Protein AF-D9QIB1-F1 (afdb_monomer_lite)

Structure (mmCIF, N/CA/C/O backbone):
data_AF-D9QIB1-F1
#
_entry.id   AF-D9QIB1-F1
#
loop_
_atom_site.group_PDB
_atom_site.id
_atom_site.type_symbol
_atom_site.label_atom_id
_atom_site.label_alt_id
_atom_site.label_comp_id
_atom_site.label_asym_id
_atom_site.label_entity_id
_atom_site.label_seq_id
_atom_site.pdbx_PDB_ins_code
_atom_site.Cartn_x
_atom_site.Cartn_y
_atom_site.Cartn_z
_atom_site.occupancy
_atom_site.B_iso_or_equiv
_atom_site.auth_seq_id
_atom_site.auth_comp_id
_atom_site.auth_asym_id
_atom_site.auth_atom_id
_atom_site.pdbx_PDB_model_num
ATOM 1 N N . MET A 1 1 ? -2.610 -3.532 -28.555 1.00 40.09 1 MET A N 1
ATOM 2 C CA . MET A 1 1 ? -2.305 -2.382 -27.676 1.00 40.09 1 MET A CA 1
ATOM 3 C C . MET A 1 1 ? -1.215 -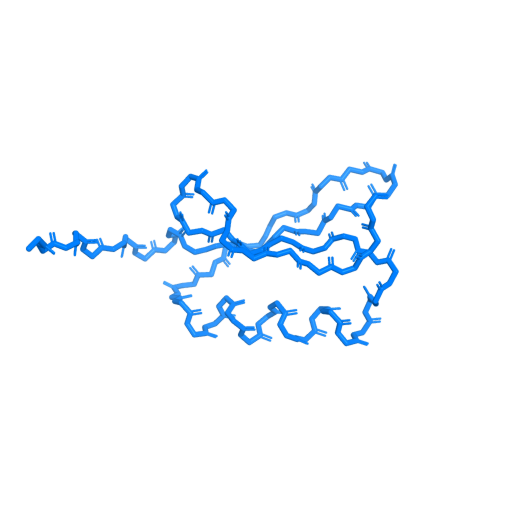2.821 -26.710 1.00 40.09 1 MET A C 1
ATOM 5 O O . MET A 1 1 ? -1.515 -3.467 -25.716 1.00 40.09 1 MET A O 1
ATOM 9 N N . THR A 1 2 ? 0.052 -2.596 -27.054 1.00 45.78 2 THR A N 1
ATOM 10 C CA . THR A 1 2 ? 1.193 -3.113 -26.285 1.00 45.78 2 THR A CA 1
ATOM 11 C C . THR A 1 2 ? 1.491 -2.129 -25.161 1.00 45.78 2 THR A C 1
ATOM 13 O O . THR A 1 2 ? 2.022 -1.047 -25.393 1.00 45.78 2 THR A O 1
ATOM 16 N N . ARG A 1 3 ? 1.037 -2.455 -23.951 1.00 47.47 3 ARG A N 1
ATOM 17 C CA . ARG A 1 3 ? 1.280 -1.657 -22.748 1.00 47.47 3 ARG A CA 1
ATOM 18 C C . ARG A 1 3 ? 2.792 -1.648 -22.500 1.00 47.47 3 ARG A C 1
ATOM 20 O O . ARG A 1 3 ? 3.378 -2.717 -22.354 1.00 47.47 3 ARG A O 1
ATOM 27 N N . ALA A 1 4 ? 3.410 -0.466 -22.531 1.00 52.66 4 ALA A N 1
ATOM 28 C CA . ALA A 1 4 ? 4.836 -0.311 -22.266 1.00 52.66 4 ALA A CA 1
ATOM 29 C C . ALA A 1 4 ? 5.190 -0.968 -20.916 1.00 52.66 4 ALA A C 1
ATOM 31 O O . ALA A 1 4 ? 4.399 -0.838 -19.971 1.00 52.66 4 ALA A O 1
ATOM 32 N N . PRO A 1 5 ? 6.318 -1.695 -20.822 1.00 56.12 5 PRO A N 1
ATOM 33 C CA . PRO A 1 5 ? 6.758 -2.262 -19.558 1.00 56.12 5 PRO A CA 1
ATOM 34 C C . PRO A 1 5 ? 6.984 -1.112 -18.576 1.00 56.12 5 PRO A C 1
ATOM 36 O O . PRO A 1 5 ? 7.722 -0.172 -18.865 1.00 56.12 5 PRO A O 1
ATOM 39 N N . LEU A 1 6 ? 6.277 -1.169 -17.449 1.00 57.75 6 LEU A N 1
ATOM 40 C CA . LEU A 1 6 ? 6.484 -0.262 -16.327 1.00 57.75 6 LEU A CA 1
ATOM 41 C C . LEU A 1 6 ? 7.942 -0.409 -15.869 1.00 57.75 6 LEU A C 1
ATOM 43 O O . LEU A 1 6 ? 8.454 -1.529 -15.798 1.00 57.75 6 LEU A O 1
ATOM 47 N N . ALA A 1 7 ? 8.624 0.708 -15.627 1.00 59.59 7 ALA A N 1
ATOM 48 C CA . ALA A 1 7 ? 10.023 0.680 -15.213 1.00 59.59 7 ALA A CA 1
ATOM 49 C C . ALA A 1 7 ? 10.156 -0.000 -13.838 1.00 59.59 7 ALA A C 1
ATOM 51 O O . ALA A 1 7 ? 9.228 0.036 -13.028 1.00 59.59 7 ALA A O 1
ATOM 52 N N . ALA A 1 8 ? 11.311 -0.601 -13.538 1.00 53.50 8 ALA A N 1
ATOM 53 C CA . ALA A 1 8 ? 11.598 -1.053 -12.177 1.00 53.50 8 ALA A CA 1
ATOM 54 C C . ALA A 1 8 ? 11.462 0.15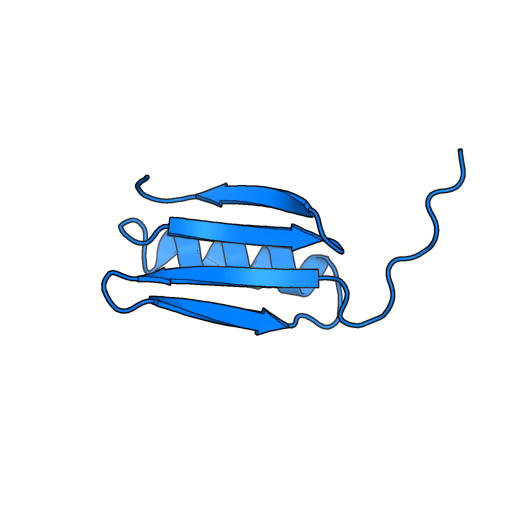2 -11.222 1.00 53.50 8 ALA A C 1
ATOM 56 O O . ALA A 1 8 ? 12.172 1.145 -11.379 1.00 53.50 8 ALA A O 1
ATOM 57 N N . GLY A 1 9 ? 10.500 0.099 -10.295 1.00 61.44 9 GLY A N 1
ATOM 58 C CA . GLY A 1 9 ? 10.118 1.228 -9.432 1.00 61.44 9 GLY A CA 1
ATOM 59 C C . GLY A 1 9 ? 8.797 1.939 -9.775 1.00 61.44 9 GLY A C 1
ATOM 60 O O . GLY A 1 9 ? 8.375 2.811 -9.018 1.00 61.44 9 GLY A O 1
ATOM 61 N N . ASP A 1 10 ? 8.095 1.559 -10.847 1.00 86.69 10 ASP A N 1
ATOM 62 C CA . ASP A 1 10 ? 6.742 2.070 -11.144 1.00 86.69 10 ASP A CA 1
ATOM 63 C C . ASP A 1 10 ? 5.659 1.454 -10.246 1.00 86.69 10 ASP A C 1
ATOM 65 O O . ASP A 1 10 ? 4.509 1.895 -10.241 1.00 86.69 10 ASP A O 1
ATOM 69 N N . HIS A 1 11 ? 5.991 0.415 -9.490 1.00 90.75 11 HIS A N 1
ATOM 70 C CA . HIS A 1 11 ? 5.080 -0.187 -8.532 1.00 90.75 11 HIS A CA 1
ATOM 71 C C . HIS A 1 11 ? 5.367 0.359 -7.140 1.00 90.75 11 HIS A C 1
ATOM 73 O O . HIS A 1 11 ? 6.512 0.398 -6.705 1.00 90.75 11 HIS A O 1
ATOM 79 N N . ARG A 1 12 ? 4.329 0.778 -6.418 1.00 94.38 12 ARG A N 1
ATOM 80 C CA . ARG A 1 12 ? 4.465 1.222 -5.027 1.00 94.38 12 ARG A CA 1
ATOM 81 C C . ARG A 1 12 ? 3.223 0.899 -4.219 1.00 94.38 12 ARG A C 1
ATOM 83 O O . ARG A 1 12 ? 2.123 0.798 -4.765 1.00 94.38 12 ARG A O 1
ATOM 90 N N . VAL A 1 13 ? 3.404 0.749 -2.915 1.00 95.81 13 VAL A N 1
ATOM 91 C CA . VAL A 1 13 ? 2.313 0.587 -1.954 1.00 95.81 13 VAL A CA 1
ATOM 92 C C . VAL A 1 13 ? 2.325 1.781 -1.015 1.00 95.81 13 VAL A C 1
ATOM 94 O O . VAL A 1 13 ? 3.365 2.136 -0.467 1.00 95.81 13 VAL A O 1
ATOM 97 N N . ARG A 1 14 ? 1.171 2.420 -0.848 1.00 96.31 14 ARG A N 1
ATOM 98 C CA . ARG A 1 14 ? 0.981 3.588 0.006 1.00 96.31 14 ARG A CA 1
ATOM 99 C C . ARG A 1 14 ? 0.053 3.241 1.157 1.00 96.31 14 ARG A C 1
ATOM 101 O O . ARG A 1 14 ? -1.053 2.774 0.922 1.00 96.31 14 ARG A O 1
ATOM 108 N N . ALA A 1 15 ? 0.480 3.500 2.384 1.00 94.81 15 ALA A N 1
ATOM 109 C CA . ALA A 1 15 ? -0.365 3.421 3.569 1.00 94.81 15 ALA A CA 1
ATOM 110 C C . ALA A 1 15 ? -0.730 4.837 4.024 1.00 94.81 15 ALA A C 1
ATOM 112 O O . ALA A 1 15 ? 0.161 5.659 4.232 1.00 94.81 15 ALA A O 1
ATOM 113 N N . ILE A 1 16 ? -2.021 5.129 4.171 1.00 93.81 16 ILE A N 1
ATOM 114 C CA . ILE A 1 16 ? -2.522 6.419 4.653 1.00 93.81 16 ILE A CA 1
ATOM 115 C C . ILE A 1 16 ? -2.910 6.263 6.121 1.00 93.81 16 ILE A C 1
ATOM 117 O O . ILE A 1 16 ? -3.839 5.535 6.468 1.00 93.81 16 ILE A O 1
ATOM 121 N N . LEU A 1 17 ? -2.165 6.950 6.977 1.00 90.06 17 LEU A N 1
ATOM 122 C CA . LEU A 1 17 ? -2.316 6.969 8.425 1.00 90.06 17 LEU A CA 1
ATOM 123 C C . LEU A 1 17 ? -2.861 8.338 8.849 1.00 90.06 17 LEU A C 1
ATOM 125 O O . LEU A 1 17 ? -2.737 9.317 8.115 1.00 90.06 17 LEU A O 1
ATOM 129 N N . GLY A 1 18 ? -3.384 8.444 10.073 1.00 85.25 18 GLY A N 1
ATOM 130 C CA . GLY A 1 18 ? -3.886 9.721 10.604 1.00 85.25 18 GLY A CA 1
ATOM 131 C C . GLY A 1 18 ? -2.845 10.855 10.635 1.00 85.25 18 GLY A C 1
ATOM 132 O O . GLY A 1 18 ? -3.221 12.019 10.661 1.00 85.25 18 GLY A O 1
ATOM 133 N N . GLY A 1 19 ? -1.546 10.526 10.596 1.00 87.38 19 GLY A N 1
ATOM 134 C CA . GLY A 1 19 ? -0.440 11.491 10.545 1.00 87.38 19 GLY A CA 1
ATOM 135 C C . GLY A 1 19 ? 0.137 11.759 9.149 1.00 87.38 19 GLY A C 1
ATOM 136 O O . GLY A 1 19 ? 1.072 12.546 9.036 1.00 87.38 19 GLY A O 1
ATOM 137 N N . GLY A 1 20 ? -0.370 11.107 8.097 1.00 90.81 20 GLY A N 1
ATOM 138 C CA . GLY A 1 20 ? 0.127 11.265 6.728 1.00 90.81 20 GLY A CA 1
ATOM 139 C C . GLY A 1 20 ? 0.244 9.953 5.951 1.00 90.81 20 GLY A C 1
ATOM 140 O O . GLY A 1 20 ? -0.113 8.878 6.434 1.00 90.81 20 GLY A O 1
ATOM 141 N N . ALA A 1 21 ? 0.751 10.050 4.723 1.00 93.00 21 ALA A N 1
ATOM 142 C CA . ALA A 1 21 ? 0.967 8.902 3.853 1.00 93.00 21 ALA A CA 1
ATOM 143 C C . ALA A 1 21 ? 2.426 8.432 3.892 1.00 93.00 21 ALA A C 1
ATOM 145 O O . ALA A 1 21 ? 3.349 9.237 3.783 1.00 93.00 21 ALA A O 1
ATOM 146 N N . ILE A 1 22 ? 2.620 7.118 3.997 1.00 93.81 22 ILE A N 1
ATOM 147 C CA . ILE A 1 22 ? 3.917 6.456 3.851 1.00 93.81 22 ILE A CA 1
ATOM 148 C C . ILE A 1 22 ? 3.891 5.672 2.545 1.00 93.81 22 ILE A C 1
ATOM 150 O O . ILE A 1 22 ? 3.001 4.847 2.334 1.00 93.81 22 ILE A O 1
ATOM 154 N N . GLU A 1 23 ? 4.865 5.917 1.673 1.00 94.12 23 GLU A N 1
ATOM 155 C CA . GLU A 1 23 ? 4.994 5.232 0.388 1.00 94.12 23 GLU A CA 1
ATOM 156 C C . GLU A 1 23 ? 6.206 4.296 0.393 1.00 94.12 23 GLU A C 1
ATOM 158 O O . GLU A 1 23 ? 7.304 4.677 0.796 1.00 94.12 23 GLU A O 1
ATOM 163 N N . ALA A 1 24 ? 6.001 3.067 -0.076 1.00 93.50 24 ALA A N 1
ATOM 164 C CA . ALA A 1 24 ? 7.036 2.059 -0.245 1.00 93.50 24 ALA A CA 1
ATOM 165 C C . ALA A 1 24 ? 7.169 1.704 -1.737 1.00 93.50 24 ALA A C 1
ATOM 167 O O . ALA A 1 24 ? 6.242 1.103 -2.297 1.00 93.50 24 ALA A O 1
ATOM 168 N N . PRO A 1 25 ? 8.283 2.060 -2.404 1.00 93.25 25 PRO A N 1
ATOM 169 C CA . PRO A 1 25 ? 8.543 1.616 -3.767 1.00 93.25 25 PRO A CA 1
ATOM 170 C C . PRO A 1 25 ? 8.772 0.100 -3.799 1.00 93.25 25 PRO A C 1
ATOM 172 O O . PRO A 1 25 ? 9.313 -0.489 -2.863 1.00 93.25 25 PRO A O 1
ATOM 175 N N . CYS A 1 26 ? 8.339 -0.540 -4.877 1.00 91.25 26 CYS A N 1
ATOM 176 C CA . CYS A 1 26 ? 8.460 -1.971 -5.122 1.00 91.25 26 CYS A CA 1
ATOM 177 C C . CYS A 1 26 ? 9.197 -2.187 -6.444 1.00 91.25 26 CYS A C 1
ATOM 179 O O . CYS A 1 26 ? 8.994 -1.453 -7.414 1.00 91.25 26 CYS A O 1
ATOM 181 N N . VAL A 1 27 ? 10.064 -3.199 -6.472 1.00 89.50 27 VAL A N 1
ATOM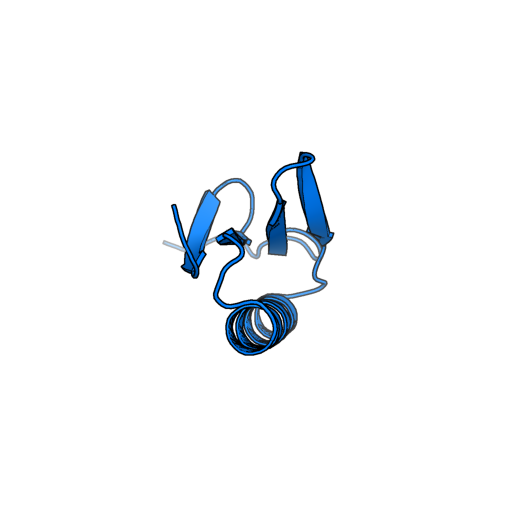 182 C CA . VAL A 1 27 ? 10.912 -3.492 -7.637 1.00 89.50 27 VAL A CA 1
ATOM 183 C C . VAL A 1 27 ? 10.062 -3.930 -8.831 1.00 89.50 27 VAL A C 1
ATOM 185 O O . VAL A 1 27 ? 10.325 -3.520 -9.960 1.00 89.50 27 VAL A O 1
ATOM 188 N N . ASP A 1 28 ? 9.006 -4.696 -8.564 1.00 90.44 28 ASP A N 1
ATOM 189 C CA . ASP A 1 28 ? 8.098 -5.248 -9.559 1.00 90.44 28 ASP A CA 1
ATOM 190 C C . ASP A 1 28 ? 6.648 -5.325 -9.042 1.00 90.44 28 ASP A C 1
ATOM 192 O O . ASP A 1 28 ? 6.309 -4.905 -7.927 1.00 90.44 28 ASP A O 1
ATOM 196 N N . HIS A 1 29 ? 5.773 -5.838 -9.908 1.00 90.06 29 HIS A N 1
ATOM 197 C CA . HIS A 1 29 ? 4.357 -6.025 -9.626 1.00 90.06 29 HIS A CA 1
ATOM 198 C C . HIS A 1 29 ? 4.103 -7.026 -8.492 1.00 90.06 29 HIS A C 1
ATOM 200 O O . HIS A 1 29 ? 3.274 -6.749 -7.622 1.00 90.06 29 HIS A O 1
ATOM 206 N N . ASP A 1 30 ? 4.807 -8.157 -8.489 1.00 94.00 30 ASP A N 1
ATOM 207 C CA . ASP A 1 30 ? 4.552 -9.272 -7.575 1.00 94.00 30 ASP A CA 1
ATOM 208 C C . ASP A 1 30 ? 4.926 -8.897 -6.140 1.00 94.00 30 ASP A C 1
ATOM 210 O O . ASP A 1 30 ? 4.168 -9.154 -5.202 1.00 94.00 30 ASP A O 1
ATOM 214 N N . MET A 1 31 ? 6.038 -8.182 -5.963 1.00 94.75 31 MET A N 1
ATOM 215 C CA . MET A 1 31 ? 6.434 -7.601 -4.686 1.00 94.75 31 MET A CA 1
ATOM 216 C C . MET A 1 31 ? 5.383 -6.608 -4.177 1.00 94.75 31 MET A C 1
ATOM 218 O O . MET A 1 31 ? 5.045 -6.626 -2.991 1.00 94.75 31 MET A O 1
ATOM 222 N N . ALA A 1 32 ? 4.832 -5.762 -5.054 1.00 94.88 32 ALA A N 1
ATOM 223 C CA . ALA A 1 32 ? 3.792 -4.811 -4.667 1.00 94.88 32 ALA A CA 1
ATOM 224 C C . ALA A 1 32 ? 2.488 -5.506 -4.256 1.00 94.88 32 ALA A C 1
ATOM 226 O O . ALA A 1 32 ? 1.848 -5.077 -3.295 1.00 94.88 32 ALA A O 1
ATOM 227 N N . VAL A 1 33 ? 2.101 -6.583 -4.946 1.00 96.00 33 VAL A N 1
ATOM 228 C CA . VAL A 1 33 ? 0.950 -7.418 -4.566 1.00 96.00 33 VAL A CA 1
ATOM 229 C C . VAL A 1 33 ? 1.201 -8.082 -3.214 1.00 96.00 33 VAL A C 1
ATOM 231 O O . VAL A 1 33 ? 0.371 -7.958 -2.317 1.00 96.00 33 VAL A O 1
ATOM 234 N N . ALA A 1 34 ? 2.365 -8.705 -3.017 1.00 96.62 34 ALA A N 1
ATOM 235 C CA . ALA A 1 34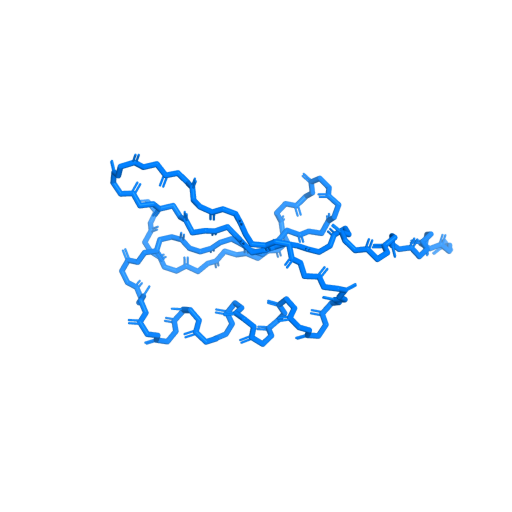 ? 2.710 -9.373 -1.765 1.00 96.62 34 ALA A CA 1
ATOM 236 C C . ALA A 1 34 ? 2.753 -8.404 -0.570 1.00 96.62 34 ALA A C 1
ATOM 238 O O . ALA A 1 34 ? 2.253 -8.726 0.514 1.00 96.62 34 ALA A O 1
ATOM 239 N N . LEU A 1 35 ? 3.318 -7.206 -0.756 1.00 95.44 35 LEU A N 1
ATOM 240 C CA . LEU A 1 35 ? 3.358 -6.172 0.276 1.00 95.44 35 LEU A CA 1
ATOM 241 C C . LEU A 1 35 ? 1.954 -5.655 0.600 1.00 95.44 35 LEU A C 1
ATOM 243 O O . LEU A 1 35 ? 1.589 -5.602 1.773 1.00 95.44 35 LEU A O 1
ATOM 247 N N . PHE A 1 36 ? 1.153 -5.328 -0.416 1.00 96.62 36 PHE A N 1
ATOM 248 C CA . PHE A 1 36 ? -0.238 -4.910 -0.238 1.00 96.62 36 PHE A CA 1
ATOM 249 C C . PHE A 1 36 ? -1.048 -5.964 0.528 1.00 96.62 36 PHE A C 1
ATOM 251 O O . PHE A 1 36 ? -1.702 -5.651 1.525 1.00 96.62 36 PHE A O 1
ATOM 258 N N . ASP A 1 37 ? -0.926 -7.230 0.128 1.00 96.75 37 ASP A N 1
ATOM 259 C CA . ASP A 1 37 ? -1.594 -8.361 0.765 1.00 96.75 37 ASP A CA 1
ATOM 260 C C . ASP A 1 37 ? -1.183 -8.562 2.217 1.00 96.75 37 ASP A C 1
ATOM 262 O O . ASP A 1 37 ? -2.004 -8.918 3.067 1.00 96.75 37 ASP A O 1
ATOM 266 N N . ARG A 1 38 ? 0.095 -8.344 2.520 1.00 96.25 38 ARG A N 1
ATOM 267 C CA . ARG A 1 38 ? 0.588 -8.400 3.890 1.00 96.25 38 ARG A CA 1
ATOM 268 C C . ARG A 1 38 ? 0.025 -7.247 4.714 1.00 96.25 38 ARG A C 1
ATOM 270 O O . ARG A 1 38 ? -0.482 -7.500 5.805 1.00 96.25 38 ARG A O 1
ATOM 277 N N . LEU A 1 39 ? 0.079 -6.019 4.196 1.00 94.50 39 LEU A N 1
ATOM 278 C CA . LEU A 1 39 ? -0.380 -4.820 4.898 1.00 94.50 39 LEU A CA 1
ATOM 279 C C . LEU A 1 39 ? -1.881 -4.865 5.192 1.00 94.50 39 LEU A C 1
ATOM 281 O O . LEU A 1 39 ? -2.265 -4.641 6.336 1.00 94.50 39 LEU A O 1
ATOM 285 N N . ARG A 1 40 ? -2.721 -5.261 4.226 1.00 94.75 40 ARG A N 1
ATOM 286 C CA . ARG A 1 40 ? -4.174 -5.375 4.458 1.00 94.75 40 ARG A CA 1
ATOM 287 C C . ARG A 1 40 ? -4.535 -6.382 5.556 1.00 94.75 40 ARG A C 1
ATOM 289 O O . ARG A 1 40 ? -5.557 -6.220 6.209 1.00 94.75 40 ARG A O 1
ATOM 296 N N . ARG A 1 41 ? -3.711 -7.421 5.766 1.00 94.81 41 ARG A N 1
ATOM 297 C CA . ARG A 1 41 ? -3.931 -8.430 6.817 1.00 94.81 41 ARG A CA 1
ATOM 298 C C . ARG A 1 41 ? -3.502 -7.944 8.197 1.00 94.81 41 ARG A C 1
ATOM 300 O O . ARG A 1 41 ? -4.202 -8.205 9.166 1.00 94.81 41 ARG A O 1
ATO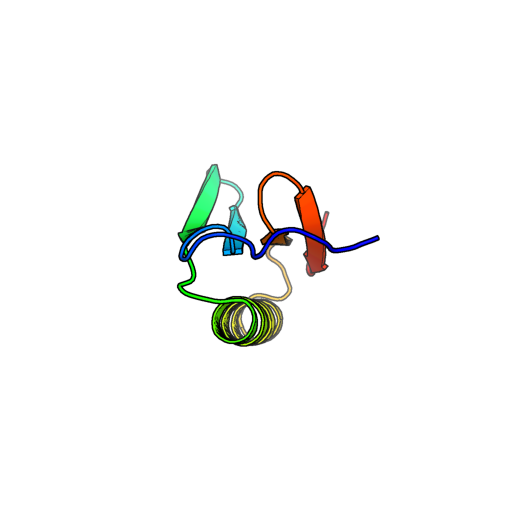M 307 N N . ILE A 1 42 ? -2.351 -7.279 8.295 1.00 94.31 42 ILE A N 1
ATOM 308 C CA . ILE A 1 42 ? -1.808 -6.840 9.594 1.00 94.31 42 ILE A CA 1
ATOM 309 C C . ILE A 1 42 ? -2.411 -5.513 10.068 1.00 94.31 42 ILE A C 1
ATOM 311 O O . ILE A 1 42 ? -2.420 -5.238 11.263 1.00 94.31 42 ILE A O 1
ATOM 315 N N . ALA A 1 43 ? -2.895 -4.692 9.137 1.00 91.00 43 ALA A N 1
ATOM 316 C CA . ALA A 1 43 ? -3.405 -3.353 9.387 1.00 91.00 43 ALA A CA 1
ATOM 317 C C . ALA A 1 43 ? -4.733 -3.112 8.640 1.00 91.00 43 ALA A C 1
ATOM 319 O O . ALA A 1 43 ? -4.818 -2.202 7.816 1.00 91.00 43 ALA A O 1
ATOM 320 N N . PRO A 1 44 ? -5.795 -3.894 8.923 1.00 89.88 44 PRO A N 1
ATOM 321 C CA . PRO A 1 44 ? -7.071 -3.786 8.205 1.00 89.88 44 PRO A CA 1
ATOM 322 C C . PRO A 1 44 ? -7.775 -2.434 8.406 1.00 89.88 44 PRO A C 1
ATOM 324 O O . PRO A 1 44 ? -8.611 -2.046 7.598 1.00 89.88 44 PRO A O 1
ATOM 327 N N . ASN A 1 45 ? -7.420 -1.699 9.464 1.00 91.81 45 ASN A N 1
ATOM 328 C CA . ASN A 1 45 ? -8.001 -0.393 9.781 1.00 91.81 45 ASN A CA 1
ATOM 329 C C . ASN A 1 45 ? -7.266 0.778 9.109 1.00 91.81 45 ASN A C 1
ATOM 331 O O . ASN A 1 45 ? -7.648 1.927 9.305 1.00 91.81 45 ASN A O 1
ATOM 335 N N . ILE A 1 46 ? -6.196 0.509 8.357 1.00 92.38 46 ILE A N 1
ATOM 336 C CA . ILE A 1 46 ? -5.401 1.529 7.671 1.00 92.38 46 ILE A CA 1
ATOM 337 C C . ILE A 1 46 ? -5.748 1.466 6.189 1.00 92.38 46 ILE A C 1
ATOM 339 O O . ILE A 1 46 ? -5.802 0.381 5.612 1.00 92.38 46 ILE A O 1
ATOM 343 N N . ARG A 1 47 ? -5.967 2.623 5.560 1.00 95.38 47 ARG A N 1
ATOM 344 C CA . ARG A 1 47 ? -6.159 2.690 4.112 1.00 95.38 47 ARG A CA 1
ATOM 345 C C . ARG A 1 47 ? -4.847 2.361 3.413 1.00 95.38 47 ARG A C 1
ATOM 347 O O . ARG A 1 47 ? -3.867 3.093 3.557 1.00 95.38 47 ARG A O 1
ATOM 354 N N . ILE A 1 48 ? -4.826 1.281 2.646 1.00 96.50 48 ILE A N 1
ATOM 355 C CA . ILE A 1 48 ? -3.672 0.854 1.856 1.00 96.50 48 ILE A CA 1
ATOM 356 C C . ILE A 1 48 ? -4.031 0.974 0.380 1.00 96.50 48 ILE A C 1
ATOM 358 O O . ILE A 1 48 ? -5.081 0.508 -0.048 1.00 96.50 48 ILE A O 1
ATOM 362 N N . GLU A 1 49 ? -3.151 1.567 -0.413 1.00 96.25 49 GLU A N 1
ATOM 363 C CA . GLU A 1 49 ? -3.311 1.747 -1.850 1.00 96.25 49 GLU A CA 1
ATOM 364 C C . GLU A 1 49 ? -2.145 1.081 -2.579 1.00 96.25 49 GLU A C 1
ATOM 366 O O . GLU A 1 49 ? -0.979 1.312 -2.258 1.00 96.25 49 GLU A O 1
ATOM 371 N N . ARG A 1 50 ? -2.443 0.271 -3.592 1.00 95.81 50 ARG A N 1
ATOM 372 C CA . ARG A 1 50 ? -1.447 -0.246 -4.531 1.00 95.81 50 ARG A CA 1
ATOM 373 C C . ARG A 1 50 ? -1.462 0.629 -5.770 1.00 95.81 50 ARG A C 1
ATOM 375 O O . ARG A 1 50 ? -2.517 0.877 -6.354 1.00 95.81 50 ARG A O 1
ATOM 382 N N . ILE A 1 51 ? -0.294 1.097 -6.178 1.00 94.75 51 ILE A N 1
ATOM 383 C CA . ILE A 1 51 ? -0.124 2.067 -7.256 1.00 94.75 51 ILE A CA 1
ATOM 384 C C . ILE A 1 51 ? 0.774 1.452 -8.333 1.00 94.75 51 ILE A C 1
ATOM 386 O O . ILE A 1 51 ? 1.776 0.804 -8.028 1.00 94.75 51 ILE A O 1
ATOM 390 N N . ALA A 1 52 ? 0.394 1.646 -9.594 1.00 92.31 52 ALA A N 1
ATOM 391 C CA . ALA A 1 52 ? 1.187 1.291 -10.765 1.00 92.31 52 ALA A CA 1
ATOM 392 C C . ALA A 1 52 ? 1.339 2.529 -11.664 1.00 92.31 52 ALA A C 1
ATOM 394 O O . ALA A 1 52 ? 0.348 3.082 -12.155 1.00 92.31 52 ALA A O 1
ATOM 395 N N . GLY A 1 53 ? 2.575 2.986 -11.847 1.00 89.25 53 GLY A N 1
ATOM 396 C CA . GLY A 1 53 ? 2.905 4.289 -12.410 1.00 89.25 53 GLY A CA 1
ATOM 397 C C . GLY A 1 53 ? 2.283 5.410 -11.578 1.00 89.25 53 GLY A C 1
ATOM 398 O O . GLY A 1 53 ? 2.566 5.578 -10.393 1.00 89.25 53 GLY A O 1
ATOM 399 N N . THR A 1 54 ? 1.375 6.170 -12.184 1.00 87.75 54 THR A N 1
ATOM 400 C CA . THR A 1 54 ? 0.658 7.278 -11.528 1.00 87.75 54 THR A CA 1
ATOM 401 C C . THR A 1 54 ? -0.744 6.908 -11.046 1.00 87.75 54 THR A C 1
ATOM 403 O O . THR A 1 54 ? -1.445 7.756 -10.499 1.00 87.75 54 THR A O 1
ATOM 406 N N . ARG A 1 55 ? -1.178 5.656 -11.241 1.00 91.12 55 ARG A N 1
ATOM 407 C CA . ARG A 1 55 ? -2.560 5.237 -10.983 1.00 91.12 55 ARG A CA 1
ATOM 408 C C . ARG A 1 55 ? -2.654 4.347 -9.758 1.00 91.12 55 ARG A C 1
ATOM 410 O O . ARG A 1 55 ? -1.958 3.338 -9.673 1.00 91.12 55 ARG A O 1
ATOM 417 N N . VAL A 1 56 ? -3.574 4.681 -8.856 1.00 93.94 56 VAL A N 1
ATOM 418 C CA . VAL A 1 56 ? -4.052 3.735 -7.844 1.00 93.94 56 VAL A CA 1
ATOM 419 C C . VAL A 1 56 ? -4.815 2.635 -8.578 1.00 93.94 56 VAL A C 1
ATOM 421 O O . VAL A 1 56 ? -5.758 2.916 -9.314 1.00 93.94 56 VAL A O 1
ATOM 424 N N . VAL A 1 57 ? -4.360 1.395 -8.430 1.00 95.69 57 VAL A N 1
ATOM 425 C CA . VAL A 1 57 ? -4.945 0.217 -9.085 1.00 95.69 57 VAL A CA 1
ATOM 426 C C . VAL A 1 57 ? -5.723 -0.662 -8.116 1.00 95.69 57 VAL A C 1
ATOM 428 O O . VAL A 1 57 ? -6.533 -1.467 -8.559 1.00 95.69 57 VAL A O 1
ATOM 431 N N . GLU A 1 58 ? -5.488 -0.516 -6.811 1.00 95.81 58 GLU A N 1
ATOM 432 C CA . GLU A 1 58 ? -6.202 -1.259 -5.776 1.00 95.81 58 GLU A CA 1
ATOM 433 C C . GLU A 1 58 ? -6.183 -0.493 -4.452 1.00 95.81 58 GLU A C 1
ATOM 435 O O . GLU A 1 58 ? -5.200 0.184 -4.147 1.00 95.81 58 GLU A O 1
ATOM 440 N N . VAL A 1 59 ? -7.258 -0.607 -3.671 1.00 95.25 59 VAL A N 1
ATOM 441 C CA . VAL A 1 59 ? -7.395 0.008 -2.344 1.00 95.25 59 VAL A CA 1
ATOM 442 C C . VAL A 1 59 ? -7.971 -1.021 -1.375 1.00 95.25 59 VAL A C 1
ATOM 444 O O . VAL A 1 59 ? -8.884 -1.762 -1.732 1.00 95.25 59 VAL A O 1
ATOM 447 N N . ALA A 1 60 ? -7.446 -1.063 -0.155 1.00 94.56 60 ALA A N 1
ATOM 448 C CA . ALA A 1 60 ? -7.961 -1.856 0.956 1.00 94.56 60 ALA A CA 1
ATOM 449 C C . ALA A 1 60 ? -8.018 -1.020 2.243 1.00 94.56 60 ALA A C 1
ATOM 451 O O . ALA A 1 60 ? -7.355 0.011 2.353 1.00 94.56 60 ALA A O 1
ATOM 452 N N . GLY A 1 61 ? -8.781 -1.503 3.224 1.00 88.38 61 GLY A N 1
ATOM 453 C CA . GLY A 1 61 ? -8.952 -0.856 4.524 1.00 88.38 61 GLY A CA 1
ATOM 454 C C . GLY A 1 61 ? -10.082 0.173 4.554 1.00 88.38 61 GLY A C 1
ATOM 455 O O . GLY A 1 61 ? -10.972 0.162 3.703 1.00 88.38 61 GLY A O 1
ATOM 456 N N . LEU A 1 62 ? -10.072 1.029 5.575 1.00 78.00 62 LEU A N 1
ATOM 457 C CA . LEU A 1 62 ? -11.110 2.040 5.806 1.00 78.00 62 LEU A CA 1
ATOM 458 C C . LEU A 1 62 ? -10.878 3.285 4.931 1.00 78.00 62 LEU A C 1
ATOM 460 O O . LEU A 1 62 ? -9.750 3.547 4.522 1.00 78.00 62 LEU A O 1
ATOM 464 N N . SER A 1 63 ? -11.944 4.020 4.601 1.00 60.69 63 SER A N 1
ATOM 465 C CA . SER A 1 63 ? -11.888 5.248 3.784 1.00 60.69 63 SER 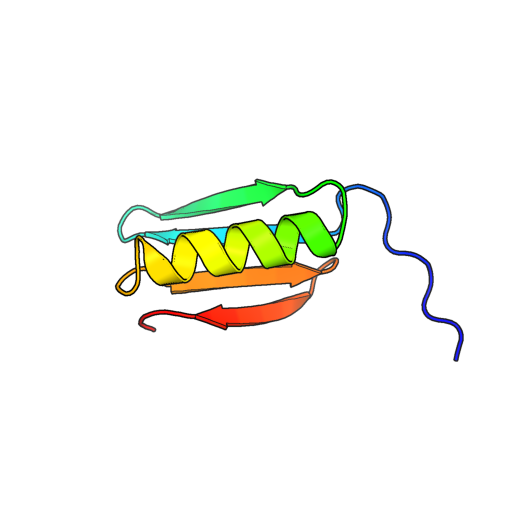A CA 1
ATOM 466 C C . SER A 1 63 ? -11.812 6.510 4.620 1.00 60.69 63 SER A C 1
ATOM 468 O O . SER A 1 63 ? -12.490 6.549 5.670 1.00 60.69 63 SER A O 1
#

Foldseek 3Di:
DDDPPQQQFQKWKWWQDPVGIDIDTHRDDVRLVVVQVVCCVVPQQIWMFIGGRHDGPDIGHDD

Radius of gyration: 11.88 Å; chains: 1; bounding box: 24×21×38 Å

Secondary structure (DSSP, 8-state):
--PPPPPTT-EEEEEEETTEEEEEEESSHHHHHHHHHHHHHH-TTSEEEEEETTEEEEEES--

pLDDT: mean 86.6, std 14.97, range [40.09, 96.75]

Sequence (63 aa):
MTRAPLAAGDHRVRAILGGGAIEAPCVDHDMAVALFDRLRRIAPNIRIERIAGTRVVEVAGLS

Organism: Brevundimonas subvibrioides (strain ATCC 15264 / DSM 4735 / LMG 14903 / NBRC 16000 / CB 81) (NCBI:txid633149)